Protein AF-A0A1C6GH37-F1 (afdb_monomer)

Structure (mmCIF, N/CA/C/O backbone):
data_AF-A0A1C6GH37-F1
#
_entry.id   AF-A0A1C6GH37-F1
#
loop_
_atom_site.group_PDB
_atom_site.id
_atom_site.type_symbol
_atom_site.label_atom_id
_atom_site.label_alt_id
_atom_site.label_comp_id
_atom_site.label_asym_id
_atom_site.label_entity_id
_atom_site.label_seq_id
_atom_site.pdbx_PDB_ins_code
_atom_site.Cartn_x
_atom_site.Cartn_y
_atom_site.Cartn_z
_atom_site.occupancy
_atom_site.B_iso_or_equiv
_atom_site.auth_seq_id
_atom_site.auth_comp_id
_atom_site.auth_asym_id
_atom_site.auth_atom_id
_atom_site.pdbx_PDB_model_num
ATOM 1 N N . MET A 1 1 ? 6.125 -7.204 3.717 1.00 65.81 1 MET A N 1
ATOM 2 C CA . MET A 1 1 ? 5.334 -6.085 4.275 1.00 65.81 1 MET A CA 1
ATOM 3 C C . MET A 1 1 ? 3.926 -6.606 4.489 1.00 65.81 1 MET A C 1
ATOM 5 O O . MET A 1 1 ? 3.384 -7.170 3.551 1.00 65.81 1 MET A O 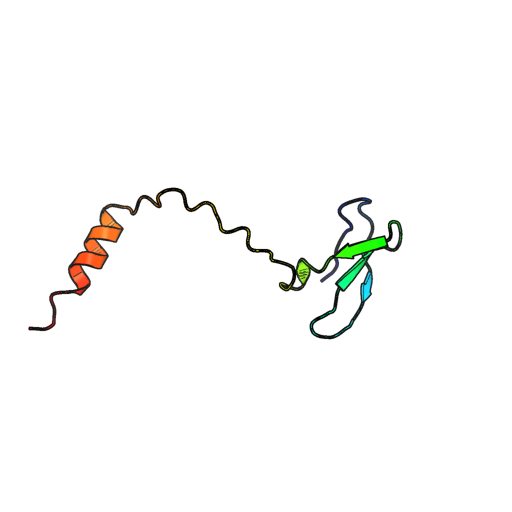1
ATOM 9 N N . GLN A 1 2 ? 3.375 -6.505 5.695 1.00 73.19 2 GLN A N 1
ATOM 10 C CA . GLN A 1 2 ? 2.048 -7.035 6.024 1.00 73.19 2 GLN A CA 1
ATOM 11 C C . GLN A 1 2 ? 1.130 -5.862 6.378 1.00 73.19 2 GLN A C 1
ATOM 13 O O . GLN A 1 2 ? 1.513 -5.011 7.178 1.00 73.19 2 GLN A O 1
ATOM 18 N N . CYS A 1 3 ? -0.037 -5.777 5.739 1.00 85.94 3 CYS A N 1
ATOM 19 C CA . CYS A 1 3 ? -0.974 -4.667 5.913 1.00 85.94 3 CYS A CA 1
ATOM 20 C C . CYS A 1 3 ? -2.150 -5.096 6.791 1.00 85.94 3 CYS A C 1
ATOM 22 O O . CYS A 1 3 ? -2.700 -6.176 6.589 1.00 85.94 3 CYS A O 1
ATOM 24 N N . GLY A 1 4 ? -2.552 -4.241 7.730 1.00 90.56 4 GLY A N 1
ATOM 25 C CA . GLY A 1 4 ? -3.840 -4.355 8.416 1.00 90.56 4 GLY A CA 1
ATOM 26 C C . GLY A 1 4 ? -4.922 -3.584 7.661 1.00 90.56 4 GLY A C 1
ATOM 27 O O . GLY A 1 4 ? -4.653 -2.521 7.098 1.00 90.56 4 GLY A O 1
ATOM 28 N N . CYS A 1 5 ? -6.142 -4.115 7.630 1.00 93.06 5 CYS A N 1
ATOM 29 C CA . CYS A 1 5 ? -7.279 -3.455 7.003 1.00 93.06 5 CYS A CA 1
ATOM 30 C C . CYS A 1 5 ? -7.735 -2.251 7.849 1.00 93.06 5 CYS A C 1
ATOM 32 O O . CYS A 1 5 ? -8.038 -2.432 9.027 1.00 93.06 5 CYS A O 1
ATOM 34 N N . PRO A 1 6 ? -7.881 -1.040 7.278 1.00 90.00 6 PRO A N 1
ATOM 35 C CA . PRO A 1 6 ? -8.322 0.136 8.034 1.00 90.00 6 PRO A CA 1
ATOM 36 C C . PRO A 1 6 ? -9.803 0.084 8.446 1.00 90.00 6 PRO A C 1
ATOM 38 O O . PRO A 1 6 ? -10.222 0.865 9.294 1.00 90.00 6 PRO A O 1
ATOM 41 N N . HIS A 1 7 ? -10.601 -0.808 7.849 1.00 92.19 7 HIS A N 1
ATOM 42 C CA . HIS A 1 7 ? -12.032 -0.923 8.142 1.00 92.19 7 HIS A CA 1
ATOM 43 C C . HIS A 1 7 ? -12.334 -1.897 9.282 1.00 92.19 7 HIS A C 1
ATOM 45 O O . HIS A 1 7 ? -13.180 -1.604 10.119 1.00 92.19 7 HIS A O 1
ATOM 51 N N . CYS A 1 8 ? -11.668 -3.054 9.310 1.00 94.38 8 CYS A N 1
ATOM 52 C CA . CYS A 1 8 ? -11.958 -4.118 10.276 1.00 94.38 8 CYS A CA 1
ATOM 53 C C . CYS A 1 8 ? -10.747 -4.554 11.113 1.00 94.38 8 CYS A C 1
ATOM 55 O O . CYS A 1 8 ? -10.891 -5.418 11.968 1.00 94.38 8 CYS A O 1
ATOM 57 N N . GLY A 1 9 ? -9.558 -3.995 10.869 1.00 91.38 9 GLY A N 1
ATOM 58 C CA . GLY A 1 9 ? -8.323 -4.328 11.589 1.00 91.38 9 GLY A CA 1
ATOM 59 C C . GLY A 1 9 ? -7.668 -5.647 11.173 1.00 91.38 9 GLY A C 1
ATOM 60 O O . GLY A 1 9 ? -6.547 -5.926 11.590 1.00 91.38 9 GLY A O 1
ATOM 61 N N . ASP A 1 10 ? -8.338 -6.438 10.335 1.00 95.00 10 ASP A N 1
ATOM 62 C CA . ASP A 1 10 ? -7.887 -7.780 9.980 1.00 95.00 10 ASP A CA 1
ATOM 63 C C . ASP A 1 10 ? -6.693 -7.775 9.015 1.00 95.00 10 ASP A C 1
ATOM 65 O O . ASP A 1 10 ? -6.459 -6.807 8.280 1.00 95.00 10 ASP A O 1
ATOM 69 N N . LEU A 1 11 ? -5.934 -8.868 8.996 1.00 93.56 11 LEU A N 1
ATOM 70 C CA . LEU A 1 11 ? -4.735 -8.976 8.170 1.00 93.56 11 LEU A CA 1
ATOM 71 C C . LEU A 1 11 ? -5.085 -9.135 6.689 1.00 93.56 11 LEU A C 1
ATOM 73 O O . LEU A 1 11 ? -5.857 -10.004 6.289 1.00 93.56 11 LEU A O 1
ATOM 77 N N . MET A 1 12 ? -4.489 -8.289 5.854 1.00 94.12 12 MET A N 1
ATOM 78 C CA . MET A 1 12 ? -4.727 -8.301 4.414 1.00 94.12 12 MET A CA 1
ATOM 79 C C . MET A 1 12 ? -3.807 -9.301 3.708 1.00 94.12 12 MET A C 1
ATOM 81 O O . MET A 1 12 ? -2.620 -9.403 4.025 1.00 94.12 12 MET A O 1
ATOM 85 N N . ALA A 1 13 ? -4.342 -9.988 2.698 1.00 92.81 13 ALA A N 1
ATOM 86 C CA . ALA A 1 13 ? -3.591 -10.889 1.833 1.00 92.81 13 ALA A CA 1
ATOM 87 C C . ALA A 1 13 ? -3.026 -10.131 0.624 1.00 92.81 13 ALA A C 1
ATOM 89 O O . ALA A 1 13 ? -3.738 -9.356 -0.014 1.00 92.81 13 ALA A O 1
ATOM 90 N N . GLN A 1 14 ? -1.757 -10.363 0.285 1.00 91.00 14 GLN A N 1
ATOM 91 C CA . GLN A 1 14 ? -1.135 -9.768 -0.899 1.00 91.00 14 GLN A CA 1
ATOM 92 C C . GLN A 1 14 ? -1.476 -10.576 -2.158 1.00 91.00 14 GLN A C 1
ATOM 94 O O . GLN A 1 14 ? -1.307 -11.792 -2.193 1.00 91.00 14 GLN A O 1
ATOM 99 N N . VAL A 1 15 ? -1.899 -9.884 -3.214 1.00 91.38 15 VAL A N 1
ATOM 100 C CA . VAL A 1 15 ? -2.164 -10.432 -4.546 1.00 91.38 15 VAL A CA 1
ATOM 101 C C . VAL A 1 15 ? -1.033 -10.009 -5.492 1.00 91.38 15 VAL A C 1
ATOM 103 O O . VAL A 1 15 ? -0.981 -8.842 -5.894 1.00 91.38 15 VAL A O 1
ATOM 106 N N . PRO A 1 16 ? -0.113 -10.920 -5.862 1.00 90.31 16 PRO A N 1
ATOM 107 C CA . PRO A 1 16 ? 1.022 -10.594 -6.719 1.00 90.31 16 PRO A CA 1
ATOM 108 C C . PRO A 1 16 ? 0.598 -10.425 -8.187 1.00 90.31 16 PRO A C 1
ATOM 110 O O . PRO A 1 16 ? 0.051 -11.337 -8.810 1.00 90.31 16 PRO A O 1
ATOM 113 N N . LYS A 1 17 ? 0.880 -9.248 -8.755 1.00 89.50 17 LYS A N 1
ATOM 114 C CA . LYS A 1 17 ? 0.635 -8.859 -10.158 1.00 89.50 17 LYS A CA 1
ATOM 115 C C . LYS A 1 17 ? 1.739 -7.925 -10.683 1.00 89.50 17 LYS A C 1
ATOM 117 O O . LYS A 1 17 ? 1.472 -6.964 -11.404 1.00 89.50 17 LYS A O 1
ATOM 122 N N . GLY A 1 18 ? 2.991 -8.169 -10.288 1.00 86.62 18 GLY A N 1
ATOM 123 C CA . GLY A 1 18 ? 4.124 -7.300 -10.627 1.00 86.62 18 GLY A CA 1
ATOM 124 C C . GLY A 1 18 ? 3.915 -5.875 -10.102 1.00 86.62 18 GLY A C 1
ATOM 125 O O . GLY A 1 18 ? 3.620 -5.686 -8.921 1.00 86.62 18 GLY A O 1
ATOM 126 N N . MET A 1 19 ? 4.004 -4.877 -10.983 1.00 82.94 19 MET A N 1
ATOM 127 C CA . MET A 1 19 ? 3.750 -3.466 -10.647 1.00 82.94 19 MET A CA 1
ATOM 128 C C . MET A 1 19 ? 2.307 -3.185 -10.204 1.00 82.94 19 MET A C 1
ATOM 130 O O . MET A 1 19 ? 2.067 -2.230 -9.473 1.00 82.94 19 MET A O 1
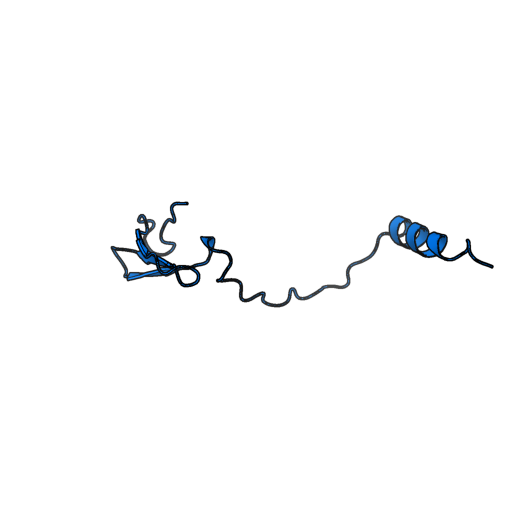ATOM 134 N N . ASN A 1 20 ? 1.362 -4.036 -10.607 1.00 85.50 20 ASN A N 1
ATOM 135 C CA . ASN A 1 20 ? -0.051 -3.912 -10.257 1.00 85.50 20 ASN A CA 1
ATOM 136 C C . ASN A 1 20 ? -0.423 -4.759 -9.037 1.00 85.50 20 ASN A C 1
ATOM 138 O O . ASN A 1 20 ? -1.598 -5.081 -8.870 1.00 85.50 20 ASN A O 1
ATOM 142 N N . SER A 1 21 ? 0.544 -5.207 -8.226 1.00 89.62 21 SER A N 1
ATOM 143 C CA . SER A 1 21 ? 0.188 -5.961 -7.021 1.00 89.62 21 SER A CA 1
ATOM 144 C C . SER A 1 21 ? -0.596 -5.068 -6.053 1.00 89.62 21 SER A C 1
ATOM 146 O O . SER A 1 21 ? -0.463 -3.843 -6.045 1.00 89.62 21 SER A O 1
ATOM 148 N N . TYR A 1 22 ? -1.451 -5.693 -5.256 1.00 91.19 22 TYR A N 1
ATOM 149 C CA . TYR A 1 22 ? -2.297 -5.021 -4.275 1.00 91.19 22 TYR A CA 1
ATOM 150 C C . TYR A 1 22 ? -2.582 -5.974 -3.118 1.00 91.19 22 TYR A C 1
ATOM 152 O O . TYR A 1 22 ? -2.346 -7.175 -3.219 1.00 91.19 22 TYR A O 1
ATOM 160 N N . CYS A 1 23 ? -3.095 -5.456 -2.012 1.00 92.31 23 CYS A N 1
ATOM 161 C CA . CYS A 1 23 ? -3.574 -6.249 -0.890 1.00 92.31 23 CYS A CA 1
ATOM 162 C C . CYS A 1 23 ? -5.104 -6.267 -0.892 1.00 92.31 23 CYS A C 1
ATOM 164 O O . CYS A 1 23 ? -5.719 -5.256 -1.224 1.00 92.31 23 CYS A O 1
ATOM 166 N N . ILE A 1 24 ? -5.717 -7.377 -0.486 1.00 93.62 24 ILE A N 1
ATOM 167 C CA . ILE A 1 24 ? -7.166 -7.515 -0.302 1.00 93.62 24 ILE A CA 1
ATOM 168 C C . ILE A 1 24 ? -7.478 -8.005 1.114 1.00 93.62 24 ILE A C 1
ATOM 170 O O . ILE A 1 24 ? -6.806 -8.889 1.645 1.00 93.62 24 ILE A O 1
ATOM 174 N N . CYS A 1 25 ? -8.487 -7.412 1.750 1.00 95.50 25 CYS A N 1
ATOM 175 C CA . CYS A 1 25 ? -8.981 -7.861 3.045 1.00 95.50 25 CYS A CA 1
ATOM 176 C C . CYS A 1 25 ? -9.913 -9.076 2.869 1.00 95.50 25 CYS A C 1
ATOM 178 O O . CYS A 1 25 ? -10.900 -8.956 2.141 1.00 95.50 25 CYS A O 1
ATOM 180 N N . PRO A 1 26 ? -9.669 -10.210 3.551 1.00 94.19 26 PRO A N 1
ATOM 181 C CA . PRO A 1 26 ? -10.516 -11.399 3.435 1.00 94.19 26 PRO A CA 1
ATOM 182 C C . PRO A 1 26 ? -11.889 -11.246 4.109 1.00 94.19 26 PRO A C 1
ATOM 184 O O . PRO A 1 26 ? -12.813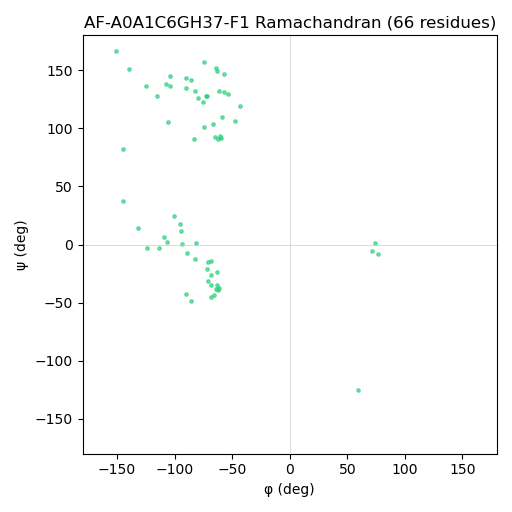 -11.970 3.758 1.00 94.19 26 PRO A O 1
ATOM 187 N N . GLN A 1 27 ? -12.039 -10.311 5.053 1.00 96.00 27 GLN A N 1
ATOM 188 C CA . GLN A 1 27 ? -13.304 -10.078 5.760 1.00 96.00 27 GLN A CA 1
ATOM 189 C C . GLN A 1 27 ? -14.241 -9.122 5.021 1.00 96.00 27 GLN A C 1
ATOM 191 O O . GLN A 1 27 ? -15.419 -9.417 4.859 1.00 96.00 27 GLN A O 1
ATOM 196 N N . CYS A 1 28 ? -13.735 -7.969 4.576 1.00 95.25 28 CYS A N 1
ATOM 197 C CA . CYS A 1 28 ? -14.576 -6.924 3.981 1.00 95.25 28 CYS A CA 1
ATOM 198 C C . CYS A 1 28 ? -14.316 -6.672 2.490 1.00 95.25 28 CYS A C 1
ATOM 200 O O . CYS A 1 28 ? -14.981 -5.832 1.890 1.00 95.25 28 CYS A O 1
ATOM 202 N N . GLY A 1 29 ? -13.336 -7.347 1.882 1.00 92.81 29 GLY A N 1
ATOM 203 C CA . GLY A 1 29 ? -13.000 -7.186 0.465 1.00 92.81 29 GLY A CA 1
ATOM 204 C C . GLY A 1 29 ? -12.267 -5.887 0.113 1.00 92.81 29 GLY A C 1
ATOM 205 O O . GLY A 1 29 ? -11.943 -5.678 -1.053 1.00 92.81 29 GLY A O 1
ATOM 206 N N . HIS A 1 30 ? -11.968 -5.017 1.086 1.00 93.25 30 HIS A N 1
ATOM 207 C CA . HIS A 1 30 ? -11.233 -3.773 0.842 1.00 93.25 30 HIS A CA 1
ATOM 208 C C . HIS A 1 30 ? -9.874 -4.040 0.182 1.00 93.25 30 HIS A C 1
ATOM 210 O O . HIS A 1 30 ? -9.098 -4.860 0.676 1.00 93.25 30 HIS A O 1
ATOM 216 N N . THR A 1 31 ? -9.565 -3.315 -0.895 1.00 91.94 31 THR A N 1
ATOM 217 C CA . THR A 1 31 ? -8.294 -3.421 -1.622 1.00 91.94 31 THR A CA 1
ATOM 218 C C . THR A 1 31 ? -7.407 -2.203 -1.384 1.00 91.94 31 THR A C 1
ATOM 220 O O . THR A 1 31 ? -7.898 -1.078 -1.449 1.00 91.94 31 THR A O 1
ATOM 223 N N . CYS A 1 32 ? -6.101 -2.393 -1.187 1.00 87.81 32 CYS A N 1
ATOM 224 C CA . CYS A 1 32 ? -5.151 -1.288 -1.040 1.00 87.81 32 CYS A CA 1
ATOM 225 C C . CYS A 1 32 ? -3.823 -1.548 -1.770 1.00 87.81 32 CYS A C 1
ATOM 227 O O . CYS A 1 32 ? -3.392 -2.687 -1.923 1.00 87.81 32 CYS A O 1
ATOM 229 N N . ASN A 1 33 ? -3.152 -0.482 -2.206 1.00 87.50 33 ASN A N 1
ATOM 230 C CA . ASN A 1 33 ? -1.810 -0.513 -2.808 1.00 87.50 33 ASN A CA 1
ATOM 231 C C . ASN A 1 33 ? -0.869 0.544 -2.188 1.00 87.50 33 ASN A C 1
ATOM 233 O O . ASN A 1 33 ? 0.201 0.834 -2.717 1.00 87.50 33 ASN A O 1
ATOM 237 N N . ALA A 1 34 ? -1.256 1.124 -1.047 1.00 81.19 34 ALA A N 1
ATOM 238 C CA . ALA A 1 34 ? -0.536 2.224 -0.404 1.00 81.19 34 ALA A CA 1
ATOM 239 C C . ALA A 1 34 ? 0.891 1.839 0.026 1.00 81.19 34 ALA A C 1
ATOM 241 O O . ALA A 1 34 ? 1.823 2.617 -0.163 1.00 81.19 34 ALA A O 1
ATOM 242 N N . CYS A 1 35 ? 1.083 0.620 0.542 1.00 78.56 35 CYS A N 1
ATOM 243 C CA . CYS A 1 35 ? 2.400 0.108 0.935 1.00 78.56 35 CYS A CA 1
ATOM 244 C C . CYS A 1 35 ? 3.341 -0.146 -0.252 1.00 78.56 35 CYS A C 1
ATOM 246 O O . CYS A 1 35 ? 4.538 -0.326 -0.053 1.00 78.56 35 CYS A O 1
ATOM 248 N N . MET A 1 36 ? 2.808 -0.160 -1.477 1.00 77.75 36 MET A N 1
ATOM 249 C CA . MET A 1 36 ? 3.561 -0.437 -2.696 1.00 77.75 36 MET A CA 1
ATOM 250 C C . MET A 1 36 ? 4.077 0.822 -3.394 1.00 77.75 36 MET A C 1
ATOM 252 O O . MET A 1 36 ? 4.689 0.719 -4.451 1.00 77.75 36 MET A O 1
ATOM 256 N N . GLY A 1 37 ? 3.818 2.013 -2.845 1.00 68.06 37 GLY A N 1
ATOM 257 C CA . GLY A 1 37 ? 4.278 3.280 -3.424 1.00 68.06 37 GLY A CA 1
ATOM 258 C C . GLY A 1 37 ? 3.558 3.702 -4.713 1.00 68.06 37 GLY A C 1
ATOM 259 O O . GLY A 1 37 ? 3.766 4.816 -5.177 1.00 68.06 37 GLY A O 1
ATOM 260 N N . THR A 1 38 ? 2.668 2.871 -5.266 1.00 63.19 38 THR A N 1
ATOM 261 C CA . THR A 1 38 ? 1.882 3.160 -6.482 1.00 63.19 38 THR A CA 1
ATOM 262 C C . THR A 1 38 ? 0.550 3.866 -6.197 1.00 63.19 38 THR A C 1
ATOM 264 O O . THR A 1 38 ? -0.127 4.310 -7.120 1.00 63.19 38 THR A O 1
ATOM 267 N N . GLY A 1 39 ? 0.170 3.999 -4.921 1.00 57.12 39 GLY A N 1
ATOM 268 C CA . GLY A 1 39 ? -1.094 4.598 -4.472 1.00 57.12 39 GLY A CA 1
ATOM 269 C C . GLY A 1 39 ? -1.043 6.089 -4.116 1.00 57.12 39 GLY A C 1
ATOM 270 O O . GLY A 1 39 ? -1.988 6.592 -3.509 1.00 57.12 39 GLY A O 1
ATOM 271 N N . GLN A 1 40 ? 0.032 6.817 -4.437 1.00 54.44 40 GL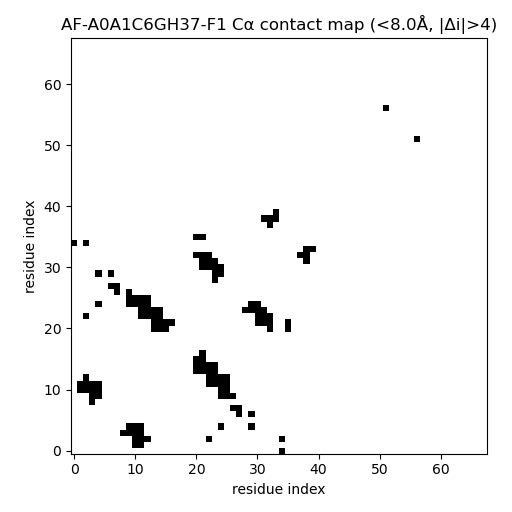N A N 1
ATOM 272 C CA . GLN A 1 40 ? 0.082 8.255 -4.165 1.00 54.44 40 GLN A CA 1
ATOM 273 C C . GLN A 1 40 ? -0.607 9.04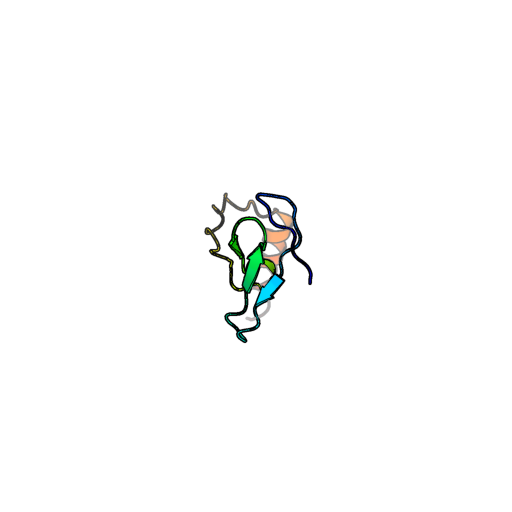9 -5.282 1.00 54.44 40 GLN A C 1
ATOM 275 O O . GLN A 1 40 ? 0.030 9.524 -6.217 1.00 54.44 40 GLN A O 1
ATOM 280 N N . SER A 1 41 ? -1.910 9.309 -5.130 1.00 54.12 41 SER A N 1
ATOM 281 C CA . SER A 1 41 ? -2.414 10.622 -5.540 1.00 54.12 41 SER A CA 1
ATOM 282 C C . SER A 1 41 ? -1.738 11.624 -4.616 1.00 54.12 41 SER A C 1
ATOM 284 O O . SER A 1 41 ? -2.233 11.886 -3.518 1.00 54.12 41 SER A O 1
ATOM 286 N N . VAL A 1 42 ? -0.599 12.169 -5.040 1.00 55.19 42 VAL A N 1
ATOM 287 C CA . VAL A 1 42 ? -0.036 13.375 -4.442 1.00 55.19 42 VAL A CA 1
ATOM 288 C C . VAL A 1 42 ? -1.107 14.447 -4.624 1.00 55.19 42 VAL A C 1
ATOM 290 O O . VAL A 1 42 ? -1.198 15.088 -5.667 1.00 55.19 42 VAL A O 1
ATOM 293 N N . ARG A 1 43 ? -2.002 14.614 -3.642 1.00 59.12 43 ARG A N 1
ATOM 294 C CA . ARG A 1 43 ? -2.739 15.869 -3.530 1.00 59.12 43 ARG A CA 1
ATOM 295 C C . ARG A 1 43 ? -1.635 16.892 -3.366 1.00 59.12 43 ARG A C 1
ATOM 297 O O . ARG A 1 43 ? -0.937 16.830 -2.355 1.00 59.12 43 ARG A O 1
ATOM 304 N N . ALA A 1 44 ? -1.427 17.722 -4.389 1.00 59.66 44 ALA A N 1
ATOM 305 C CA . ALA A 1 44 ? -0.414 18.761 -4.357 1.00 59.66 44 ALA A CA 1
ATOM 306 C C . ALA A 1 44 ? -0.499 19.426 -2.977 1.00 59.66 44 ALA A C 1
ATOM 308 O O . ALA A 1 44 ? -1.596 19.875 -2.606 1.00 59.66 44 ALA A O 1
ATOM 309 N N . PRO A 1 45 ? 0.572 19.394 -2.164 1.00 53.22 45 PRO A N 1
ATOM 310 C CA . PRO A 1 45 ? 0.539 20.087 -0.895 1.00 53.22 45 PRO A CA 1
ATOM 311 C C . PRO A 1 45 ? 0.143 21.523 -1.220 1.00 53.22 45 PRO A C 1
ATOM 313 O O . PRO A 1 45 ? 0.692 22.127 -2.144 1.00 53.22 45 PRO A O 1
ATOM 316 N N . LYS A 1 46 ? -0.862 22.056 -0.517 1.00 60.19 46 LYS A N 1
AT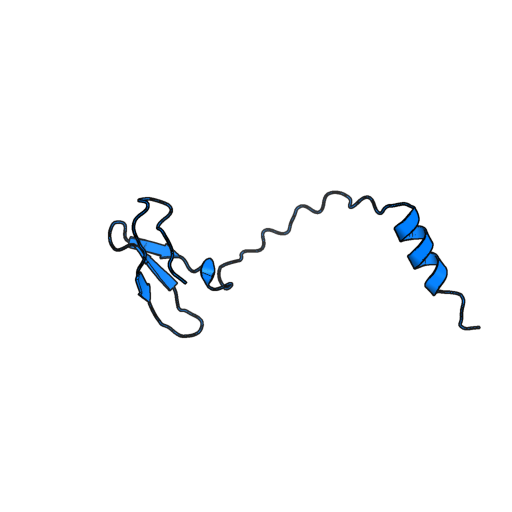OM 317 C CA . LYS A 1 46 ? -1.102 23.497 -0.528 1.00 60.19 46 LYS A CA 1
ATOM 318 C C . LYS A 1 46 ? 0.177 24.096 0.040 1.00 60.19 46 LYS A C 1
ATOM 320 O O . LYS A 1 46 ? 0.348 24.114 1.255 1.00 60.19 46 LYS A O 1
ATOM 325 N N . VAL A 1 47 ? 1.102 24.470 -0.838 1.00 59.56 47 VAL A N 1
ATOM 326 C CA . VAL A 1 47 ? 2.328 25.179 -0.495 1.00 59.56 47 VAL A CA 1
ATOM 327 C C . VAL A 1 47 ? 1.881 26.507 0.097 1.00 59.56 47 VAL A C 1
ATOM 329 O O . VAL A 1 47 ? 1.615 27.478 -0.605 1.00 59.56 47 VAL A O 1
ATOM 332 N N . GLY A 1 48 ? 1.701 26.520 1.418 1.00 65.25 48 GLY A N 1
ATOM 333 C CA . GLY A 1 48 ? 1.753 27.753 2.181 1.00 65.25 48 GLY A CA 1
ATOM 334 C C . GLY A 1 48 ? 3.110 28.391 1.915 1.00 65.25 48 GLY A C 1
ATOM 335 O O . GLY A 1 48 ? 4.081 27.675 1.668 1.00 65.25 48 GLY A O 1
ATOM 336 N N . LYS A 1 49 ? 3.164 29.726 1.904 1.00 61.16 49 LYS A N 1
ATOM 337 C CA . LYS A 1 49 ? 4.399 30.485 1.676 1.00 61.16 49 LYS A CA 1
ATOM 338 C C . LYS A 1 49 ? 5.498 29.905 2.567 1.00 61.16 49 LYS A C 1
ATOM 340 O O . LYS A 1 49 ? 5.449 30.082 3.782 1.00 61.16 49 LYS A O 1
ATOM 345 N N . LEU A 1 50 ? 6.439 29.180 1.965 1.00 63.81 50 LEU A N 1
ATOM 346 C CA . LEU A 1 50 ? 7.610 28.678 2.662 1.00 63.81 50 LEU A CA 1
ATOM 347 C C . LEU A 1 50 ? 8.414 29.926 3.031 1.00 63.81 50 LEU A C 1
ATOM 349 O O . LEU A 1 50 ? 8.968 30.593 2.159 1.00 63.81 50 LEU A O 1
ATOM 353 N N . GLN A 1 51 ? 8.368 30.325 4.300 1.00 69.69 51 GLN A N 1
ATOM 354 C CA . GLN A 1 51 ? 9.193 31.422 4.783 1.00 69.69 51 GLN A CA 1
ATOM 355 C C . GLN A 1 51 ? 10.614 30.884 4.895 1.00 69.69 51 GLN A C 1
ATOM 357 O O . GLN A 1 51 ? 10.932 30.135 5.815 1.00 69.69 51 GLN A O 1
ATOM 362 N N . LEU A 1 52 ? 11.434 31.214 3.900 1.00 74.62 52 LEU A N 1
ATOM 363 C CA . LEU A 1 52 ? 12.859 30.930 3.927 1.00 74.62 52 LEU A CA 1
ATOM 364 C C . LEU A 1 52 ? 13.480 31.682 5.109 1.00 74.62 52 LEU A C 1
ATOM 366 O O . LEU A 1 52 ? 13.201 32.872 5.287 1.00 74.62 52 LEU A O 1
ATOM 370 N N . SER A 1 53 ? 14.296 31.001 5.918 1.00 76.38 53 SER A N 1
ATOM 371 C CA . SER A 1 53 ? 15.048 31.692 6.962 1.00 76.38 53 SER A CA 1
ATOM 372 C C . SER A 1 53 ? 16.020 32.675 6.319 1.00 76.38 53 SER A C 1
ATOM 374 O O . SER A 1 53 ? 16.493 32.482 5.193 1.00 76.38 53 SER A O 1
ATOM 376 N N . ARG A 1 54 ? 16.292 33.764 7.033 1.00 74.69 54 ARG A N 1
ATOM 377 C CA . ARG A 1 54 ? 17.151 34.832 6.535 1.00 74.69 54 ARG A CA 1
ATOM 378 C C . ARG A 1 54 ? 18.569 34.318 6.262 1.00 74.69 54 ARG A C 1
ATOM 380 O O . ARG A 1 54 ? 19.126 34.667 5.228 1.00 74.69 54 ARG A O 1
ATOM 387 N N . GLU A 1 55 ? 19.077 33.408 7.099 1.00 78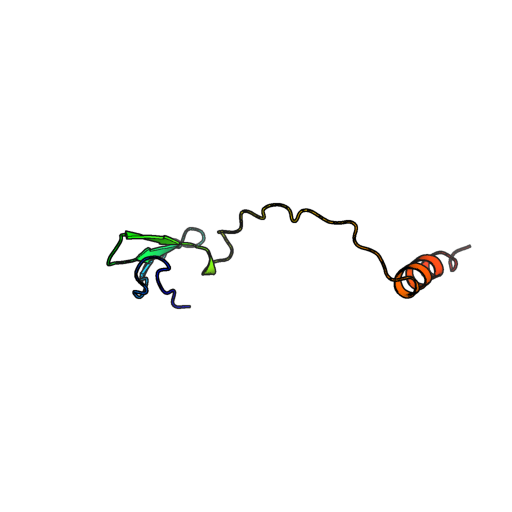.88 55 GLU A N 1
ATOM 388 C CA . GLU A 1 55 ? 20.394 32.791 6.896 1.00 78.88 55 GLU A CA 1
ATOM 389 C C . GLU A 1 55 ? 20.458 31.953 5.609 1.00 78.88 55 GLU A C 1
ATOM 391 O O . GLU A 1 55 ? 21.460 31.982 4.900 1.00 78.88 55 GLU A O 1
ATOM 396 N N . LEU A 1 56 ? 19.382 31.230 5.267 1.00 76.31 56 LEU A N 1
ATOM 397 C CA . LEU A 1 56 ? 19.350 30.403 4.056 1.00 76.31 56 LEU A CA 1
ATOM 398 C C . LEU A 1 56 ? 19.291 31.260 2.785 1.00 76.31 56 LEU A C 1
ATOM 400 O O . LEU A 1 56 ? 19.816 30.866 1.747 1.00 76.31 56 LEU A O 1
ATOM 404 N N . ARG A 1 57 ? 18.664 32.441 2.866 1.00 77.19 57 ARG A N 1
ATOM 405 C CA . ARG A 1 57 ? 18.645 33.399 1.757 1.00 77.19 57 ARG A CA 1
ATOM 406 C C . ARG A 1 57 ? 20.027 34.000 1.510 1.00 77.19 57 ARG A C 1
ATOM 408 O O . ARG A 1 57 ? 20.453 34.061 0.365 1.00 77.19 57 ARG A O 1
ATOM 415 N N . GLU A 1 58 ? 20.711 34.392 2.581 1.00 76.81 58 GLU A N 1
ATOM 416 C CA . GLU A 1 58 ? 22.048 34.992 2.513 1.00 76.81 58 GLU A CA 1
ATOM 417 C C . GLU A 1 58 ? 23.089 34.006 1.938 1.00 76.81 58 GLU A C 1
ATOM 419 O O . GLU A 1 58 ? 23.946 34.417 1.164 1.00 76.81 58 GLU A O 1
ATOM 424 N N . TYR A 1 59 ? 22.976 32.701 2.221 1.00 74.88 59 TYR A N 1
ATOM 425 C CA . TYR A 1 59 ? 23.855 31.671 1.640 1.00 74.88 59 TYR A CA 1
ATOM 426 C C . TYR A 1 59 ? 23.688 31.516 0.117 1.00 74.88 59 TYR A C 1
ATOM 428 O O . TYR A 1 59 ? 24.676 31.448 -0.606 1.00 74.88 59 TYR A O 1
ATOM 436 N N . LEU A 1 60 ? 22.444 31.501 -0.375 1.00 75.06 60 LEU A N 1
ATOM 437 C CA . LEU A 1 60 ? 22.145 31.384 -1.810 1.00 75.06 60 LEU A CA 1
ATOM 438 C C . LEU A 1 60 ? 22.572 32.623 -2.602 1.00 75.06 60 LEU A C 1
ATOM 440 O O . LEU A 1 60 ? 22.976 32.501 -3.751 1.00 75.06 60 LEU A O 1
ATOM 444 N N . GLU A 1 61 ? 22.466 33.815 -2.009 1.00 70.00 61 GLU A N 1
ATOM 445 C CA . GLU A 1 61 ? 22.896 35.060 -2.657 1.00 70.00 61 GLU A CA 1
ATOM 446 C C . GLU A 1 61 ? 24.431 35.117 -2.824 1.00 70.00 61 GLU A C 1
ATOM 448 O O . GLU A 1 61 ? 24.905 35.730 -3.772 1.00 70.00 61 GL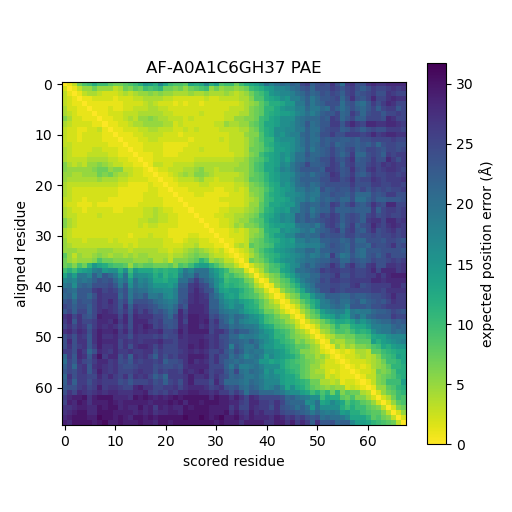U A O 1
ATOM 453 N N . HIS A 1 62 ? 25.204 34.425 -1.979 1.00 65.38 62 HIS A N 1
ATOM 454 C CA . HIS A 1 62 ? 26.674 34.431 -2.006 1.00 65.38 62 HIS A CA 1
ATOM 455 C C . HIS A 1 62 ? 27.303 33.462 -3.036 1.00 65.38 62 HIS A C 1
ATOM 457 O O . HIS A 1 62 ? 28.497 33.550 -3.308 1.00 65.38 62 HIS A O 1
ATOM 463 N N . GLU A 1 63 ? 26.545 32.536 -3.633 1.00 57.06 63 GLU A N 1
ATOM 464 C CA . GLU A 1 63 ? 27.070 31.588 -4.641 1.00 57.06 63 GLU A CA 1
ATOM 465 C C . GLU A 1 63 ? 27.184 32.176 -6.067 1.00 57.06 63 GLU A C 1
ATOM 467 O O . GLU A 1 63 ? 27.605 31.470 -6.981 1.00 57.06 63 GLU A O 1
ATOM 472 N N . PHE A 1 64 ? 26.836 33.451 -6.289 1.00 56.28 64 PHE A N 1
ATOM 473 C CA . PHE A 1 64 ? 26.755 34.045 -7.636 1.00 56.28 64 PHE A CA 1
ATOM 474 C C . PHE A 1 64 ? 27.879 35.026 -8.022 1.00 56.28 64 PHE A C 1
ATOM 476 O O . PHE A 1 64 ? 27.835 35.538 -9.138 1.00 56.28 64 PHE A O 1
ATOM 483 N N . ASP A 1 65 ? 28.881 35.273 -7.171 1.00 55.84 65 ASP A N 1
ATOM 484 C CA . ASP A 1 65 ? 29.903 36.314 -7.420 1.00 55.84 65 ASP A CA 1
ATOM 485 C C . ASP A 1 65 ? 31.323 35.804 -7.770 1.00 55.84 65 ASP A C 1
ATOM 487 O O . ASP A 1 65 ? 32.230 36.617 -7.915 1.00 55.84 65 ASP A O 1
ATOM 491 N N . ASP A 1 66 ? 31.552 34.498 -7.963 1.00 59.44 66 ASP A N 1
ATOM 492 C CA . ASP A 1 66 ? 32.906 33.952 -8.231 1.00 59.44 66 ASP A CA 1
ATOM 493 C C . ASP A 1 66 ? 33.213 33.637 -9.715 1.00 59.44 66 ASP A C 1
ATOM 495 O O . ASP A 1 66 ? 34.076 32.816 -10.012 1.00 59.44 66 ASP A O 1
ATOM 499 N N . GLU A 1 67 ? 32.549 34.287 -10.679 1.00 61.91 67 GLU A N 1
ATOM 500 C CA . GLU A 1 67 ? 32.953 34.175 -12.095 1.00 61.91 67 GLU A CA 1
ATOM 501 C C . GLU A 1 67 ? 32.743 35.487 -12.880 1.00 61.91 67 GLU A C 1
ATOM 503 O O . GLU A 1 67 ? 31.743 35.658 -13.586 1.00 61.91 67 GLU A O 1
ATOM 508 N N . ALA A 1 68 ? 33.706 36.413 -12.767 1.00 51.66 68 ALA A N 1
ATOM 509 C CA . ALA A 1 68 ? 33.951 37.491 -13.737 1.00 51.66 68 ALA A CA 1
ATOM 510 C C . ALA A 1 68 ? 35.407 37.989 -13.699 1.00 51.66 68 ALA A C 1
ATOM 512 O O . ALA A 1 68 ? 35.871 38.406 -12.614 1.00 51.66 68 ALA A O 1
#

Radius of gyration: 22.48 Å; Cα contacts (8 Å, |Δi|>4): 66; chains: 1; bounding box: 48×49×25 Å

Secondary structure (DSSP, 8-state):
--PBPTTT-PBPEEE--GGG-EEE-TTT--EE-GGGT----------------HHHHHHHHGGGSS--

Mean predicted aligned error: 14.7 Å

Nearest PDB structures (foldseek):
  7aea-assembly1_I  TM=7.594E-01  e=2.0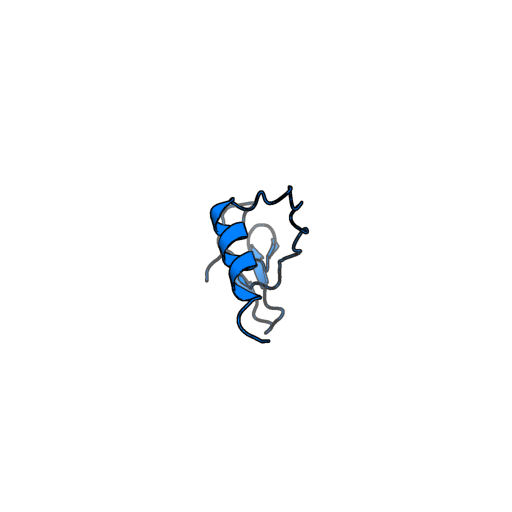16E-01  Homo sapiens
  8iuh-assembly1_I  TM=5.427E-01  e=9.200E-02  Homo sapiens
  8ity-assembly1_I  TM=5.627E-01  e=1.889E-01  Homo sapiens
  7fjj-assembly1_I  TM=5.095E-01  e=1.454E-01  Homo sapiens
  4c2m-assembly2_X  TM=4.369E-01  e=1.178E+00  Saccharomyces cerevisiae

pLDDT: mean 77.56, std 14.37, range [51.66, 96.0]

Solvent-accessible surface area (backbone atoms only — not comparable to full-atom values): 4625 Å² total; per-residue (Å²): 140,84,49,64,32,94,87,78,64,46,72,33,47,78,45,90,51,76,95,70,35,37,29,36,23,84,88,80,61,55,71,49,36,64,94,69,70,78,55,69,80,74,70,73,73,82,78,62,85,78,79,74,54,69,69,62,52,55,57,63,66,64,75,73,75,89,83,131

Sequence (68 aa):
MQCGCPHCGDLMAQVPKGMNSYCICPQCGHTCNACMGTGQSVRAPKVGKLQLSRELREYLEHEFDDEA

Foldseek 3Di:
DWDADPPPRHTWDWDDDPLPIWTADPPPRDIGCVVVVPPDPPPPPPPDPPPDDPVNVVVVVVVPPPDD